Protein AF-A0A0D6LU33-F1 (afdb_monomer_lite)

Secondary structure (DSSP, 8-state):
--SSTT-SPPPHHHHHHHT---HHHHHHHHHTT-----S-S-SS--HHHHHHHHHHTTTSSTT-TTTTSHHHHHHHHHHHHHHHHH-TTT---TTHHHHHHHHHHHH--HHHHHHHHHHHHHHTHHHHSTT-HHHHHHHHHHHHHH-

Radius of gyration: 17.5 Å; chains: 1; bounding box: 53×38×35 Å

Sequence (147 aa):
MCSEFLRSGDSPLQRFVYKGIPAPFRKEIWMRNCAPRGPPTVIAVPLSTVEAIKLDLPRTFPNNRYLQTERSRNALGRILYCLAQHVPSVGYCQGLNFVAGVILLVVKDESKAADLLIQMVKRRQDYYGETMSGLRRDTKVLQKILT

InterPro domains:
  IPR000195 Rab-GAP-TBC domain [PF00566] (48-146)
  IPR000195 Rab-GAP-TBC domain [PS50086] (20-147)
  IPR035969 Rab-GAP-TBC domain superfamily [SSF47923] (13-146)
  IPR050302 Rab GTPase-activating TBC domain-containing protein [PTHR47219] (13-146)

Foldseek 3Di:
DPPPPPPDPDDPVNVVVVVPDPLVCCQVVLLVPLDQLPDFPAPDADPVLLVLLVVCLCVAPVVDPQSVDPVNSVLLSVLLCSLCRRCVQQNDAPPLSNVLVVLCVRNVDSRSSSSSSNVVCVVPVCCRGPVVNVVVVVVVVVVVVVD

Structure (mmCIF, N/CA/C/O backbone):
data_AF-A0A0D6LU33-F1
#
_entry.id   AF-A0A0D6LU33-F1
#
loop_
_atom_site.group_PDB
_atom_site.id
_atom_site.type_symbol
_atom_site.label_atom_id
_atom_site.label_alt_id
_atom_site.label_comp_id
_atom_site.label_asym_id
_atom_site.label_entity_id
_atom_site.label_seq_id
_atom_site.pdbx_PDB_ins_code
_atom_site.Cartn_x
_atom_site.Cartn_y
_atom_site.Cartn_z
_atom_site.occupancy
_atom_site.B_iso_or_equiv
_atom_site.auth_seq_id
_atom_site.auth_comp_id
_atom_site.auth_asym_id
_atom_site.auth_atom_id
_atom_site.pdbx_PDB_model_num
ATOM 1 N N . MET A 1 1 ? -36.364 -11.154 5.653 1.00 35.44 1 MET A N 1
ATOM 2 C CA . MET A 1 1 ? -35.547 -10.041 5.115 1.00 35.44 1 MET A CA 1
ATOM 3 C C . MET A 1 1 ? -34.079 -10.429 4.844 1.00 35.44 1 MET A C 1
ATOM 5 O O . MET A 1 1 ? -33.268 -9.550 4.613 1.00 35.44 1 MET A O 1
ATOM 9 N N . CYS A 1 2 ? -33.726 -11.730 4.828 1.00 31.97 2 CYS A N 1
ATOM 10 C CA . CYS A 1 2 ? -32.367 -12.235 4.537 1.00 31.97 2 CYS A CA 1
ATOM 11 C C . CYS A 1 2 ? -32.277 -13.003 3.199 1.00 31.97 2 CYS A C 1
ATOM 13 O O . CYS A 1 2 ? -31.274 -13.638 2.904 1.00 31.97 2 CYS A O 1
ATOM 15 N N . SER A 1 3 ? -33.338 -12.980 2.388 1.00 32.28 3 SER A N 1
ATOM 16 C CA . SER A 1 3 ? -33.470 -13.785 1.165 1.00 32.28 3 SER A CA 1
ATOM 17 C C . SER A 1 3 ? -33.275 -12.993 -0.134 1.00 32.28 3 SER A C 1
ATOM 19 O O . SER A 1 3 ? -33.318 -13.583 -1.209 1.00 32.28 3 SER A O 1
ATOM 21 N N . GLU A 1 4 ? -33.048 -11.676 -0.063 1.00 35.53 4 GLU A N 1
ATOM 22 C CA . GLU A 1 4 ? -32.925 -10.809 -1.250 1.00 35.53 4 GLU A CA 1
ATOM 23 C C . GLU A 1 4 ? -31.476 -10.508 -1.672 1.00 35.53 4 GLU A C 1
ATOM 25 O O . GLU A 1 4 ? -31.258 -10.060 -2.791 1.00 35.53 4 GLU A O 1
ATOM 30 N N . PHE A 1 5 ? -30.464 -10.835 -0.858 1.00 41.19 5 PHE A N 1
ATOM 31 C CA . PHE A 1 5 ? -29.052 -10.576 -1.200 1.00 41.19 5 PHE A CA 1
ATOM 32 C C . PHE A 1 5 ? -28.387 -11.641 -2.094 1.00 41.19 5 PHE A C 1
ATOM 34 O O . PHE A 1 5 ? -27.254 -11.450 -2.525 1.00 41.19 5 PHE A O 1
ATOM 41 N N . LEU A 1 6 ? -29.074 -12.748 -2.403 1.00 42.22 6 LEU A N 1
ATOM 42 C CA . LEU A 1 6 ? -28.540 -13.852 -3.222 1.00 42.22 6 LEU A CA 1
ATOM 43 C C . LEU A 1 6 ? -29.160 -13.934 -4.628 1.00 42.22 6 LEU A C 1
ATOM 45 O O . LEU A 1 6 ? -29.061 -14.965 -5.291 1.00 42.22 6 LEU A O 1
ATOM 49 N N . ARG A 1 7 ? -29.816 -12.869 -5.107 1.00 43.78 7 ARG A N 1
ATOM 50 C CA . ARG A 1 7 ? -30.444 -12.834 -6.439 1.00 43.78 7 ARG A CA 1
ATOM 51 C C . ARG A 1 7 ? -29.803 -11.804 -7.367 1.00 43.78 7 ARG A C 1
ATOM 53 O O . ARG A 1 7 ? -30.424 -10.831 -7.771 1.00 43.78 7 ARG A O 1
ATOM 60 N N . SER A 1 8 ? -28.576 -12.084 -7.782 1.00 49.22 8 SER A N 1
ATOM 61 C CA . SER A 1 8 ? -28.049 -11.642 -9.077 1.00 49.22 8 SER A CA 1
ATOM 62 C C . SER A 1 8 ? -27.086 -12.721 -9.544 1.00 49.22 8 SER A C 1
ATOM 64 O O . SER A 1 8 ? -26.095 -12.967 -8.863 1.00 49.22 8 SER A O 1
ATOM 66 N N . GLY A 1 9 ? -27.413 -13.423 -10.630 1.00 53.34 9 GLY A N 1
ATOM 67 C CA . GLY A 1 9 ? -26.628 -14.566 -11.091 1.00 53.34 9 GLY A CA 1
ATOM 68 C C . GLY A 1 9 ? -25.160 -14.186 -11.251 1.00 53.34 9 GLY A C 1
ATOM 69 O O . GLY A 1 9 ? -24.853 -13.236 -11.971 1.00 53.34 9 GLY A O 1
ATOM 70 N N . ASP A 1 10 ? -24.275 -14.901 -10.554 1.00 59.78 10 ASP A N 1
ATOM 71 C CA . ASP A 1 10 ? -22.841 -14.659 -10.634 1.00 59.78 10 ASP A CA 1
ATOM 72 C C . ASP A 1 10 ? -22.409 -14.663 -12.099 1.00 59.78 10 ASP A C 1
ATOM 74 O O . ASP A 1 10 ? -22.565 -15.654 -12.823 1.00 59.78 10 ASP A O 1
ATOM 78 N N . SER A 1 11 ? -21.851 -13.542 -12.546 1.00 77.75 11 SER A N 1
ATOM 79 C CA . SER A 1 11 ? -21.229 -13.467 -13.860 1.00 77.75 11 SER A CA 1
ATOM 80 C C . SER A 1 11 ? -20.164 -14.572 -13.974 1.00 77.75 11 SER A C 1
ATOM 82 O O . SER A 1 11 ? -19.483 -14.877 -12.985 1.00 77.75 11 SER A O 1
ATOM 84 N N . PRO A 1 12 ? -19.937 -15.155 -15.168 1.00 81.75 12 PRO A N 1
ATOM 85 C CA . PRO A 1 12 ? -18.856 -16.124 -15.367 1.00 81.75 12 PRO A CA 1
ATOM 86 C C . PRO A 1 12 ? -17.508 -15.631 -14.812 1.00 81.75 12 PRO A C 1
ATOM 88 O O . PRO A 1 12 ? -16.732 -16.411 -14.263 1.00 81.75 12 PRO A O 1
ATOM 91 N N . LEU A 1 13 ? -17.271 -14.315 -14.871 1.00 78.56 13 LEU A N 1
ATOM 92 C CA . LEU A 1 13 ? -16.102 -13.654 -14.298 1.00 78.56 13 LEU A CA 1
ATOM 93 C C . LEU A 1 13 ? -16.002 -13.808 -12.771 1.00 78.56 13 LEU A C 1
ATOM 95 O O . LEU A 1 13 ? -14.935 -14.174 -12.284 1.00 78.56 13 LEU A O 1
ATOM 99 N N . GLN A 1 14 ? -17.080 -13.569 -12.014 1.00 82.19 14 GLN A N 1
ATOM 100 C CA . GLN A 1 14 ? -17.087 -13.748 -10.551 1.00 82.19 14 GLN A CA 1
ATOM 101 C C . GLN A 1 14 ? -16.731 -15.188 -10.177 1.00 82.19 14 GLN A C 1
ATOM 103 O O . GLN A 1 14 ? -15.858 -15.414 -9.337 1.00 82.19 14 GLN A O 1
ATOM 108 N N . ARG A 1 15 ? -17.304 -16.169 -10.887 1.00 86.44 15 ARG A N 1
ATOM 109 C CA . ARG A 1 15 ? -16.987 -17.590 -10.682 1.00 86.44 15 ARG A CA 1
ATOM 110 C C . ARG A 1 15 ? -15.504 -17.901 -10.910 1.00 86.44 15 ARG A C 1
ATOM 112 O O . ARG A 1 15 ? -14.935 -18.710 -10.177 1.00 86.44 15 ARG A O 1
ATOM 119 N N . PHE A 1 16 ? -14.864 -17.276 -11.900 1.00 86.44 16 PHE A N 1
ATOM 120 C CA . PHE A 1 16 ? -13.424 -17.443 -12.127 1.00 86.44 16 PHE A CA 1
ATOM 121 C C . PHE A 1 16 ? -12.571 -16.754 -11.062 1.00 86.44 16 PHE A C 1
ATOM 123 O O . PHE A 1 16 ? -11.568 -17.324 -10.638 1.00 86.44 16 PHE A O 1
ATOM 130 N N . VAL A 1 17 ? -12.980 -15.580 -10.575 1.00 87.81 17 VAL A N 1
ATOM 131 C CA . VAL A 1 17 ? -12.280 -14.895 -9.478 1.00 87.81 17 VAL A CA 1
ATOM 132 C C . VAL A 1 17 ? -12.296 -15.742 -8.202 1.00 87.81 17 VAL A C 1
ATOM 134 O O . VAL A 1 17 ? -11.245 -15.881 -7.576 1.00 87.81 17 VAL A O 1
ATOM 137 N N . TYR A 1 18 ? -13.421 -16.383 -7.860 1.00 87.94 18 TYR A N 1
ATOM 138 C CA . TYR A 1 18 ? -13.516 -17.271 -6.689 1.00 87.94 18 TYR A CA 1
ATOM 139 C C . TYR A 1 18 ? -12.603 -18.500 -6.769 1.00 87.94 18 TYR A C 1
ATOM 141 O O . TYR A 1 18 ? -12.093 -18.952 -5.747 1.00 87.94 18 TYR A O 1
ATOM 149 N N . LYS A 1 19 ? -12.353 -19.024 -7.974 1.00 91.75 19 LYS A N 1
ATOM 150 C CA . LYS A 1 19 ? -11.385 -20.115 -8.191 1.00 91.75 19 LYS A CA 1
ATOM 151 C C . LYS A 1 19 ? -9.926 -19.658 -8.092 1.00 91.75 19 LYS A C 1
ATOM 153 O O . LYS A 1 19 ? -9.026 -20.493 -8.049 1.00 91.75 19 LYS A O 1
ATOM 158 N N . GLY A 1 20 ? -9.695 -18.350 -8.049 1.00 90.62 20 GLY A N 1
ATOM 159 C CA . GLY A 1 20 ? -8.377 -17.743 -8.041 1.00 90.62 20 GLY A CA 1
ATOM 160 C C . GLY A 1 20 ? -7.936 -17.312 -9.436 1.00 90.62 20 GLY A C 1
ATOM 161 O O . GLY A 1 20 ? -8.017 -18.050 -10.415 1.00 90.62 20 GLY A O 1
ATOM 162 N N . ILE A 1 21 ? -7.409 -16.092 -9.510 1.00 92.38 21 ILE A N 1
ATOM 163 C CA . ILE A 1 21 ? -6.859 -15.532 -10.743 1.00 92.38 21 ILE A CA 1
ATOM 164 C C . ILE A 1 21 ? -5.457 -16.131 -10.983 1.00 92.38 21 ILE A C 1
ATOM 166 O O . ILE A 1 21 ? -4.589 -15.990 -10.102 1.00 92.38 21 ILE A O 1
ATOM 170 N N . PRO A 1 22 ? -5.187 -16.755 -12.150 1.00 94.62 22 PRO A N 1
ATOM 171 C CA . PRO A 1 22 ? -3.857 -17.262 -12.477 1.00 94.62 22 PRO A CA 1
ATOM 172 C C . PRO A 1 22 ? -2.811 -16.146 -12.461 1.00 94.62 22 PRO A C 1
ATOM 174 O O . PRO A 1 22 ? -3.087 -15.019 -12.871 1.00 94.62 22 PRO A O 1
ATOM 177 N N . ALA A 1 23 ? -1.598 -16.461 -11.995 1.00 93.50 23 ALA A N 1
ATOM 178 C CA . ALA A 1 23 ? -0.557 -15.465 -11.733 1.00 93.50 23 ALA A CA 1
ATOM 179 C C . ALA A 1 23 ? -0.284 -14.485 -12.899 1.00 93.50 23 ALA A C 1
ATOM 181 O O . ALA A 1 23 ? -0.222 -13.287 -12.615 1.00 93.50 23 ALA A O 1
ATOM 182 N N . PRO A 1 24 ? -0.207 -14.921 -14.177 1.00 95.12 24 PRO A N 1
ATOM 183 C CA . PRO A 1 24 ? 0.044 -14.014 -15.302 1.00 95.12 24 PRO A CA 1
ATOM 184 C C . PRO A 1 24 ? -1.022 -12.922 -15.481 1.00 95.12 24 PRO A C 1
ATOM 186 O O . PRO A 1 24 ? -0.697 -11.809 -15.881 1.00 95.12 24 PRO A O 1
ATOM 189 N N . PHE A 1 25 ? -2.279 -13.207 -15.128 1.00 93.94 25 PHE A N 1
ATOM 190 C CA . PHE A 1 25 ? -3.409 -12.293 -15.335 1.00 93.94 25 PHE A CA 1
ATOM 191 C C . PHE A 1 25 ? -3.706 -11.405 -14.122 1.00 93.94 25 PHE A C 1
ATOM 193 O O . PHE A 1 25 ? -4.499 -10.468 -14.219 1.00 93.94 25 PHE A O 1
ATOM 200 N N . ARG A 1 26 ? -3.082 -11.664 -12.961 1.00 95.00 26 ARG A N 1
ATOM 201 C CA . ARG A 1 26 ? -3.369 -10.917 -11.722 1.00 95.00 26 ARG A CA 1
ATOM 202 C C . ARG A 1 26 ? -3.114 -9.429 -11.878 1.00 95.00 26 ARG A C 1
ATOM 204 O O . ARG A 1 26 ? -3.954 -8.644 -11.466 1.00 95.00 26 ARG A O 1
ATOM 211 N N . LYS A 1 27 ? -1.991 -9.045 -12.494 1.00 95.31 27 LYS A N 1
ATOM 212 C CA . LYS A 1 27 ? -1.653 -7.632 -12.710 1.00 95.31 27 LYS A CA 1
ATOM 213 C C . LYS A 1 27 ? -2.745 -6.916 -13.499 1.00 95.31 27 LYS A C 1
ATOM 215 O O . LYS A 1 27 ? -3.190 -5.854 -13.086 1.00 95.31 27 LYS A O 1
ATOM 220 N N . GLU A 1 28 ? -3.170 -7.494 -14.616 1.00 93.94 28 GLU A N 1
ATOM 221 C CA . GLU A 1 28 ? -4.191 -6.897 -15.475 1.00 93.94 28 GLU A CA 1
ATOM 222 C C . GLU A 1 28 ? -5.533 -6.786 -14.747 1.00 93.94 28 GLU A C 1
ATOM 224 O O . GLU A 1 28 ? -6.135 -5.715 -14.707 1.00 93.94 28 GLU A O 1
ATOM 229 N N . ILE A 1 29 ? -5.966 -7.869 -14.096 1.00 93.31 29 ILE A N 1
ATOM 230 C CA . ILE A 1 29 ? -7.266 -7.916 -13.423 1.00 93.31 29 ILE A CA 1
ATOM 231 C C . ILE A 1 29 ? -7.294 -7.025 -12.176 1.00 93.31 29 ILE A C 1
ATOM 233 O O . ILE A 1 29 ? -8.287 -6.344 -11.950 1.00 93.31 29 ILE A O 1
ATOM 237 N N . TRP A 1 30 ? -6.225 -6.981 -11.377 1.00 94.06 30 TRP A N 1
ATOM 238 C CA . TRP A 1 30 ? -6.157 -6.125 -10.182 1.00 94.06 30 TRP A CA 1
ATOM 239 C C . TRP A 1 30 ? -6.131 -4.642 -10.538 1.00 94.06 30 TRP A C 1
ATOM 241 O O . TRP A 1 30 ? -6.703 -3.826 -9.822 1.00 94.06 30 TRP A O 1
ATOM 251 N N . MET A 1 31 ? -5.490 -4.296 -11.655 1.00 95.75 31 MET A N 1
ATOM 252 C CA . MET A 1 31 ? -5.460 -2.923 -12.150 1.00 95.75 31 MET A CA 1
ATOM 253 C C . MET A 1 31 ? -6.725 -2.549 -12.931 1.00 95.75 31 MET A C 1
ATOM 255 O O . MET A 1 31 ? -6.894 -1.381 -13.289 1.00 95.75 31 MET A O 1
ATOM 259 N N . ARG A 1 32 ? -7.634 -3.501 -13.188 1.00 91.31 32 ARG A N 1
ATOM 260 C CA . ARG A 1 32 ? -8.894 -3.230 -13.880 1.00 91.31 32 ARG A CA 1
ATOM 261 C C . ARG A 1 32 ? -9.713 -2.234 -13.059 1.00 91.31 32 ARG A C 1
ATOM 263 O O . ARG A 1 32 ? -10.054 -2.494 -11.910 1.00 91.31 32 ARG A O 1
ATOM 270 N N . ASN A 1 33 ? -10.038 -1.094 -13.668 1.00 87.44 33 ASN A N 1
ATOM 271 C CA . ASN A 1 33 ? -10.724 0.041 -13.035 1.00 87.44 33 ASN A CA 1
ATOM 272 C C . ASN A 1 33 ? -9.934 0.728 -11.902 1.00 87.44 33 ASN A C 1
ATOM 274 O O . ASN A 1 33 ? -10.519 1.467 -11.105 1.00 87.44 33 ASN A O 1
ATOM 278 N N . CYS A 1 34 ? -8.617 0.520 -11.814 1.00 94.25 34 CYS A N 1
ATOM 279 C CA . CYS A 1 34 ? -7.774 1.300 -10.917 1.00 94.25 34 CYS A CA 1
ATOM 280 C C . CYS A 1 34 ? -7.551 2.688 -11.524 1.00 94.25 34 CYS A C 1
ATOM 282 O O . CYS A 1 34 ? -6.750 2.856 -12.443 1.00 94.25 34 CYS A O 1
ATOM 284 N N . ALA A 1 35 ? -8.283 3.683 -11.024 1.00 92.44 35 ALA A N 1
ATOM 285 C CA . ALA A 1 35 ? -8.108 5.061 -11.463 1.00 92.44 35 ALA A CA 1
ATOM 286 C C . ALA A 1 35 ? -6.746 5.612 -10.995 1.00 92.44 35 ALA A C 1
ATOM 288 O O . ALA A 1 35 ? -6.315 5.268 -9.888 1.00 92.44 35 ALA A O 1
ATOM 289 N N . PRO A 1 36 ? -6.102 6.485 -11.787 1.00 93.56 36 PRO A N 1
ATOM 290 C CA . PRO A 1 36 ? -4.861 7.144 -11.392 1.00 93.56 36 PRO A CA 1
ATOM 291 C C . PRO A 1 36 ? -5.065 7.992 -10.126 1.00 93.56 36 PRO A C 1
ATOM 293 O O . PRO A 1 36 ? -6.124 8.596 -9.940 1.00 93.56 36 PRO A O 1
ATOM 296 N N . ARG A 1 37 ? -4.052 8.047 -9.251 1.00 93.69 37 ARG A N 1
ATOM 297 C CA . ARG A 1 37 ? -4.137 8.699 -7.927 1.00 93.69 37 ARG A CA 1
ATOM 298 C C . ARG A 1 37 ? -4.379 10.214 -7.934 1.00 93.69 37 ARG A C 1
ATOM 300 O O . ARG A 1 37 ? -4.860 10.731 -6.924 1.00 93.69 37 ARG A O 1
ATOM 307 N N . GLY A 1 38 ? -4.101 10.896 -9.047 1.00 93.62 38 GLY A N 1
ATOM 308 C CA . GLY A 1 38 ? -4.132 12.360 -9.143 1.00 93.62 38 GLY A CA 1
ATOM 309 C C . GLY A 1 38 ? -2.932 13.023 -8.449 1.00 93.62 38 GLY A C 1
ATOM 310 O O . GLY A 1 38 ? -1.942 12.344 -8.176 1.00 93.62 38 GLY A O 1
ATOM 311 N N . PRO A 1 39 ? -2.976 14.344 -8.196 1.00 95.88 39 PRO A N 1
ATOM 312 C CA . PRO A 1 39 ? -1.954 15.020 -7.403 1.00 95.88 39 PRO A CA 1
ATOM 313 C C . PRO A 1 39 ? -2.049 14.636 -5.912 1.00 95.88 39 PRO A C 1
ATOM 315 O O . PRO A 1 39 ? -3.131 14.278 -5.432 1.00 95.88 39 PRO A O 1
ATOM 318 N N . PRO A 1 40 ? -0.938 14.736 -5.160 1.00 97.00 40 PRO A N 1
ATOM 319 C CA . PRO A 1 40 ? -0.940 14.483 -3.724 1.00 97.00 40 PRO A CA 1
ATOM 320 C C . PRO A 1 40 ? -1.798 15.510 -2.974 1.00 97.00 40 PRO A C 1
ATOM 322 O O . PRO A 1 40 ? -1.865 16.678 -3.354 1.00 97.00 40 PRO A O 1
ATOM 325 N N . THR A 1 41 ? -2.427 15.083 -1.877 1.00 97.00 41 THR A N 1
ATOM 326 C CA . THR A 1 41 ? -3.198 15.969 -0.989 1.00 97.00 41 THR A CA 1
ATOM 327 C C . THR A 1 41 ? -2.276 16.822 -0.123 1.00 97.00 41 THR A C 1
ATOM 329 O O . THR A 1 41 ? -2.565 17.989 0.120 1.00 97.00 41 THR A O 1
ATOM 332 N N . VAL A 1 42 ? -1.151 16.251 0.316 1.00 95.81 42 VAL A N 1
ATOM 333 C CA . VAL A 1 42 ? -0.086 16.966 1.025 1.00 95.81 42 VAL A CA 1
ATOM 334 C C . VAL A 1 42 ? 1.252 16.741 0.336 1.00 95.81 42 VAL A C 1
ATOM 336 O O . VAL A 1 42 ? 1.560 15.640 -0.120 1.00 95.81 42 VAL A O 1
ATOM 339 N N . ILE A 1 43 ? 2.068 17.792 0.271 1.00 92.44 43 ILE A N 1
ATOM 340 C CA . ILE A 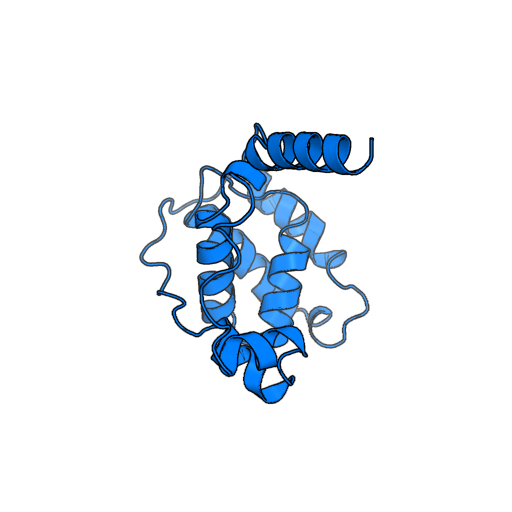1 43 ? 3.394 17.721 -0.353 1.00 92.44 43 ILE A CA 1
ATOM 341 C C . ILE A 1 43 ? 4.379 17.021 0.589 1.00 92.44 43 ILE A C 1
ATOM 343 O O . ILE A 1 43 ? 5.090 16.111 0.167 1.00 92.44 43 ILE A O 1
ATOM 347 N N . ALA A 1 44 ? 4.383 17.407 1.867 1.00 95.00 44 ALA A N 1
ATOM 348 C CA . ALA A 1 44 ? 5.278 16.873 2.884 1.00 95.00 44 ALA A CA 1
ATOM 349 C C . ALA A 1 44 ? 4.534 15.942 3.851 1.00 95.00 44 ALA A C 1
ATOM 351 O O . ALA A 1 44 ? 3.483 16.288 4.386 1.00 95.00 44 ALA A O 1
ATOM 352 N N . VAL A 1 45 ? 5.114 14.766 4.083 1.00 97.19 45 VAL A N 1
ATOM 353 C CA . VAL A 1 45 ? 4.637 13.774 5.055 1.00 97.19 45 VAL A CA 1
ATOM 354 C C . VAL A 1 45 ? 5.358 13.986 6.397 1.00 97.19 45 VAL A C 1
ATOM 356 O O . VAL A 1 45 ? 6.568 14.229 6.377 1.00 97.19 45 VAL A O 1
ATOM 359 N N . PRO A 1 46 ? 4.674 13.870 7.554 1.00 97.00 46 PRO A N 1
ATOM 360 C CA . PRO A 1 46 ? 5.301 14.014 8.870 1.00 97.00 46 PRO A CA 1
ATOM 361 C C . PRO A 1 46 ? 6.500 13.079 9.075 1.00 97.00 46 PRO A C 1
ATOM 363 O O . PRO A 1 46 ? 6.463 11.915 8.672 1.00 97.00 46 PRO A O 1
ATOM 366 N N . LEU A 1 47 ? 7.544 13.556 9.761 1.00 97.31 47 LEU A N 1
ATOM 367 C CA . LEU A 1 47 ? 8.760 12.768 10.015 1.00 97.31 47 LEU A CA 1
ATOM 368 C C . LEU A 1 47 ? 8.467 11.452 10.745 1.00 97.31 47 LEU A C 1
ATOM 370 O O . LEU A 1 47 ? 8.982 10.415 10.341 1.00 97.31 47 LEU A O 1
ATOM 374 N N . SER A 1 48 ? 7.559 11.469 11.723 1.00 96.81 48 SER A N 1
ATOM 375 C CA . SER A 1 48 ? 7.125 10.271 12.453 1.00 96.81 48 SER A CA 1
ATOM 376 C C . SER A 1 48 ? 6.553 9.186 11.533 1.00 96.81 48 SER A C 1
ATOM 378 O O . SER A 1 48 ? 6.813 7.999 11.712 1.00 96.81 48 SER A O 1
ATOM 380 N N . THR A 1 49 ? 5.813 9.586 10.496 1.00 97.44 49 THR A N 1
ATOM 381 C CA . THR A 1 49 ? 5.277 8.672 9.478 1.00 97.44 49 THR A CA 1
ATOM 382 C C . THR A 1 49 ? 6.403 8.088 8.625 1.00 97.44 49 THR A C 1
ATOM 384 O O . THR A 1 49 ? 6.418 6.890 8.345 1.00 97.44 49 THR A O 1
ATOM 387 N N . VAL A 1 50 ? 7.380 8.913 8.236 1.00 98.12 50 VAL A N 1
ATOM 388 C CA . VAL A 1 50 ? 8.552 8.464 7.468 1.00 98.12 50 VAL A CA 1
ATOM 389 C C . VAL A 1 50 ? 9.396 7.471 8.272 1.00 98.12 50 VAL A C 1
ATOM 391 O O . VAL A 1 50 ? 9.848 6.465 7.725 1.00 98.12 50 VAL A O 1
ATOM 394 N N . GLU A 1 51 ? 9.602 7.728 9.560 1.00 98.31 51 GLU A N 1
ATOM 395 C CA . GLU A 1 51 ? 10.334 6.843 10.472 1.00 98.31 51 GLU A CA 1
ATOM 396 C C . GLU A 1 51 ? 9.611 5.511 10.676 1.00 98.31 51 GLU A C 1
ATOM 398 O O . GLU A 1 51 ? 10.239 4.457 10.551 1.00 98.31 51 GLU A O 1
ATOM 403 N N . ALA A 1 52 ? 8.291 5.542 10.883 1.00 98.25 52 ALA A N 1
ATOM 404 C CA . ALA A 1 52 ? 7.474 4.335 10.991 1.00 98.25 52 ALA A CA 1
ATOM 405 C C . ALA A 1 52 ? 7.553 3.472 9.719 1.00 98.25 52 ALA A C 1
ATOM 407 O O . ALA A 1 52 ? 7.741 2.258 9.801 1.00 98.25 52 ALA A O 1
ATOM 408 N N . ILE A 1 53 ? 7.496 4.094 8.534 1.00 98.56 53 ILE A N 1
ATOM 409 C CA . ILE A 1 53 ? 7.694 3.386 7.261 1.00 98.56 53 ILE A CA 1
ATOM 410 C C . ILE A 1 53 ? 9.083 2.740 7.226 1.00 98.56 53 ILE A C 1
ATOM 412 O O . ILE A 1 53 ? 9.193 1.548 6.938 1.00 98.56 53 ILE A O 1
ATOM 416 N N . LYS A 1 54 ? 10.146 3.499 7.528 1.00 98.00 54 LYS A N 1
ATOM 417 C CA . LYS A 1 54 ? 11.535 3.004 7.494 1.00 98.00 54 LYS A CA 1
ATOM 418 C C . LYS A 1 54 ? 11.752 1.811 8.424 1.00 98.00 54 LYS A C 1
ATOM 420 O O . LYS A 1 54 ? 12.427 0.864 8.020 1.00 98.00 54 LYS A O 1
ATOM 425 N N . LEU A 1 55 ? 11.163 1.840 9.619 1.00 98.12 55 LEU A N 1
ATOM 426 C CA . LEU A 1 55 ? 11.233 0.748 10.592 1.00 98.12 55 LEU A CA 1
ATOM 427 C C . LEU A 1 55 ? 10.605 -0.551 10.053 1.00 98.12 55 LEU A C 1
ATOM 429 O O . LEU A 1 55 ? 11.063 -1.652 10.366 1.00 98.12 55 LEU A O 1
ATOM 433 N N . ASP A 1 56 ? 9.598 -0.431 9.189 1.00 98.06 56 ASP A N 1
ATOM 434 C CA . ASP A 1 56 ? 8.830 -1.565 8.676 1.00 98.06 56 ASP A CA 1
ATOM 435 C C . ASP A 1 56 ? 9.414 -2.192 7.408 1.00 98.06 56 ASP A C 1
ATOM 437 O O . ASP A 1 56 ? 9.214 -3.385 7.148 1.00 98.06 56 ASP A O 1
ATOM 441 N N . LEU A 1 57 ? 10.187 -1.433 6.631 1.00 97.38 57 LEU A N 1
ATOM 442 C CA . LEU A 1 57 ? 10.822 -1.924 5.406 1.00 97.38 57 LEU A CA 1
ATOM 443 C C . LEU A 1 57 ? 11.667 -3.202 5.589 1.00 97.38 57 LEU A C 1
ATOM 445 O O . LEU A 1 57 ? 11.441 -4.144 4.823 1.00 97.38 57 LEU A O 1
ATOM 449 N N . PRO A 1 58 ? 12.604 -3.310 6.556 1.00 95.94 58 PRO A N 1
ATOM 450 C CA . PRO A 1 58 ? 13.450 -4.502 6.682 1.00 95.94 58 PRO A CA 1
ATOM 451 C C . PRO A 1 58 ? 12.672 -5.758 7.099 1.00 95.94 58 PRO A C 1
ATOM 453 O O . PRO A 1 58 ? 13.055 -6.866 6.730 1.00 95.94 58 PRO A O 1
ATOM 456 N N . ARG A 1 59 ? 11.554 -5.600 7.820 1.00 95.94 59 ARG A N 1
ATOM 457 C CA . ARG A 1 59 ? 10.699 -6.709 8.279 1.00 95.94 59 ARG A CA 1
ATOM 458 C C . ARG A 1 59 ? 9.604 -7.106 7.279 1.00 95.94 59 ARG A C 1
ATOM 460 O O . ARG A 1 59 ? 8.850 -8.042 7.540 1.00 95.94 59 ARG A O 1
ATOM 467 N N . THR A 1 60 ? 9.507 -6.437 6.127 1.00 97.50 60 THR A N 1
ATOM 468 C CA . THR A 1 60 ? 8.481 -6.725 5.111 1.00 97.50 60 THR A CA 1
ATOM 469 C C . THR A 1 60 ? 8.931 -7.830 4.158 1.00 97.50 60 THR A C 1
ATOM 471 O O . THR A 1 60 ? 9.757 -7.599 3.279 1.00 97.50 60 THR A O 1
ATOM 474 N N . PHE A 1 61 ? 8.353 -9.028 4.300 1.00 97.00 61 PHE A N 1
ATOM 475 C CA . PHE A 1 61 ? 8.694 -10.222 3.508 1.00 97.00 61 PHE A CA 1
ATOM 476 C C . PHE A 1 61 ? 10.215 -10.463 3.407 1.00 97.00 61 PHE A C 1
ATOM 478 O O . PHE A 1 61 ? 10.755 -10.547 2.299 1.00 97.00 61 PHE A O 1
ATOM 485 N N . PRO A 1 62 ? 10.915 -10.612 4.548 1.00 94.94 62 PRO A N 1
ATOM 486 C CA . PRO A 1 62 ? 12.375 -10.589 4.599 1.00 94.94 62 PRO A CA 1
ATOM 487 C C . PRO A 1 62 ? 13.028 -11.727 3.819 1.00 94.94 62 PRO A C 1
ATOM 489 O O . PRO A 1 62 ? 14.180 -11.586 3.453 1.00 94.94 62 PRO A O 1
ATOM 492 N N . ASN A 1 63 ? 12.305 -12.814 3.524 1.00 94.50 63 ASN A N 1
ATOM 493 C CA . ASN A 1 63 ? 12.794 -13.983 2.782 1.00 94.50 63 ASN A CA 1
ATOM 494 C C . ASN A 1 63 ? 12.391 -13.980 1.295 1.00 94.50 63 ASN A C 1
ATOM 496 O O . ASN A 1 63 ? 12.631 -14.949 0.574 1.00 94.50 63 ASN A O 1
ATOM 500 N N . ASN A 1 64 ? 11.736 -12.921 0.810 1.00 96.50 64 ASN A N 1
ATOM 501 C CA . ASN A 1 64 ? 11.319 -12.839 -0.583 1.00 96.50 64 ASN A CA 1
ATOM 502 C C . ASN A 1 64 ? 12.451 -12.289 -1.464 1.00 96.50 64 ASN A C 1
ATOM 504 O O . ASN A 1 64 ? 12.830 -11.126 -1.342 1.00 96.50 64 ASN A O 1
ATOM 508 N N . ARG A 1 65 ? 12.918 -13.095 -2.427 1.00 95.25 65 ARG A N 1
ATOM 509 C CA . ARG A 1 65 ? 14.032 -12.750 -3.332 1.00 95.25 65 ARG A CA 1
ATOM 510 C C . ARG A 1 65 ? 13.877 -11.392 -4.030 1.00 95.25 65 ARG A C 1
ATOM 512 O O . ARG A 1 65 ? 14.863 -10.701 -4.251 1.00 95.25 65 ARG A O 1
ATOM 519 N N . TYR A 1 66 ? 12.655 -10.998 -4.392 1.00 94.88 66 TYR A N 1
ATOM 520 C CA . TYR A 1 66 ? 12.415 -9.719 -5.060 1.00 94.88 66 TYR A CA 1
ATOM 521 C C . TYR A 1 66 ? 12.477 -8.543 -4.073 1.00 94.88 66 TYR A C 1
ATOM 523 O O . TYR A 1 66 ? 13.181 -7.565 -4.328 1.00 94.88 66 TYR A O 1
ATOM 531 N N . LEU A 1 67 ? 11.787 -8.645 -2.931 1.00 93.69 67 LEU A N 1
ATOM 532 C CA . LEU A 1 67 ? 11.712 -7.566 -1.931 1.00 93.69 67 LEU A CA 1
ATOM 533 C C . LEU A 1 67 ? 12.972 -7.427 -1.058 1.00 93.69 67 LEU A C 1
ATOM 535 O O . LEU A 1 67 ? 13.155 -6.399 -0.411 1.00 93.69 67 LEU A O 1
ATOM 539 N N . GLN A 1 68 ? 13.876 -8.407 -1.084 1.00 92.00 68 GLN A N 1
ATOM 540 C CA . GLN A 1 68 ? 15.201 -8.295 -0.468 1.00 92.00 68 GLN A CA 1
ATOM 541 C C . GLN A 1 68 ? 16.140 -7.328 -1.207 1.00 92.00 68 GLN A C 1
ATOM 543 O O . GLN A 1 68 ? 17.108 -6.853 -0.613 1.00 92.00 68 GLN A O 1
ATOM 548 N N . THR A 1 69 ? 15.870 -7.017 -2.478 1.00 94.94 69 THR A N 1
ATOM 549 C CA . THR A 1 69 ? 16.691 -6.063 -3.235 1.00 94.94 69 THR A CA 1
ATOM 550 C C . THR A 1 69 ? 16.505 -4.645 -2.700 1.00 94.94 69 THR A C 1
ATOM 552 O O . THR A 1 69 ? 15.379 -4.212 -2.447 1.00 94.94 69 THR A O 1
ATOM 555 N N . GLU A 1 70 ? 17.597 -3.888 -2.584 1.00 95.00 70 GLU A N 1
ATOM 556 C CA . GLU A 1 70 ? 17.548 -2.490 -2.138 1.00 95.00 70 GLU A CA 1
ATOM 557 C C . GLU A 1 70 ? 16.607 -1.656 -3.019 1.00 95.00 70 GLU A C 1
ATOM 559 O O . GLU A 1 70 ? 15.753 -0.927 -2.517 1.00 95.00 70 GLU A O 1
ATOM 564 N N . ARG A 1 71 ? 16.671 -1.855 -4.343 1.00 96.06 71 ARG A N 1
ATOM 565 C CA . ARG A 1 71 ? 15.778 -1.205 -5.310 1.00 96.06 71 ARG A CA 1
ATOM 566 C C . ARG A 1 71 ? 14.300 -1.418 -4.974 1.00 96.06 71 ARG A C 1
ATOM 568 O O . ARG A 1 71 ? 13.544 -0.447 -4.953 1.00 96.06 71 ARG A O 1
ATOM 575 N N . SER A 1 72 ? 13.885 -2.661 -4.725 1.00 95.75 72 SER A N 1
ATOM 576 C CA . SER A 1 72 ? 12.473 -2.974 -4.458 1.00 95.75 72 SER A CA 1
ATOM 577 C C . SER A 1 72 ? 12.041 -2.539 -3.061 1.00 95.75 72 SER A C 1
ATOM 579 O O . SER A 1 72 ? 10.903 -2.108 -2.890 1.00 95.75 72 SER A O 1
ATOM 581 N N . ARG A 1 73 ? 12.942 -2.581 -2.073 1.00 96.50 73 ARG A N 1
ATOM 582 C CA . ARG A 1 73 ? 12.684 -2.061 -0.722 1.00 96.50 73 ARG A CA 1
ATOM 583 C C . ARG A 1 73 ? 12.509 -0.541 -0.726 1.00 96.50 73 ARG A C 1
ATOM 585 O O . ARG A 1 73 ? 11.582 -0.028 -0.107 1.00 96.50 73 ARG A O 1
ATOM 592 N N . ASN A 1 74 ? 13.334 0.172 -1.490 1.00 97.81 74 ASN A N 1
ATOM 593 C CA . ASN A 1 74 ? 13.201 1.616 -1.670 1.00 97.81 74 ASN A CA 1
ATOM 594 C C . ASN A 1 74 ? 11.914 1.966 -2.436 1.00 97.81 74 ASN A C 1
ATOM 596 O O . ASN A 1 74 ? 11.235 2.927 -2.080 1.00 97.81 74 ASN A O 1
ATOM 600 N N . ALA A 1 75 ? 11.540 1.163 -3.440 1.00 98.44 75 ALA A N 1
ATOM 601 C CA . ALA A 1 75 ? 10.257 1.304 -4.133 1.00 98.44 75 ALA A CA 1
ATOM 602 C C . ALA A 1 75 ? 9.069 1.121 -3.179 1.00 98.44 75 ALA A C 1
ATOM 604 O O . ALA A 1 75 ? 8.146 1.931 -3.182 1.00 98.44 75 ALA A O 1
ATOM 605 N N . LEU A 1 76 ? 9.119 0.111 -2.306 1.00 98.56 76 LEU A N 1
ATOM 606 C CA . LEU A 1 76 ? 8.110 -0.099 -1.269 1.00 98.56 76 LEU A CA 1
ATOM 607 C C . LEU A 1 76 ? 7.992 1.115 -0.333 1.00 98.56 76 LEU A C 1
ATOM 609 O O . LEU A 1 76 ? 6.882 1.567 -0.059 1.00 98.56 76 LEU A O 1
ATOM 613 N N . GLY A 1 77 ? 9.120 1.684 0.103 1.00 98.50 77 GLY A N 1
ATOM 614 C CA . GLY A 1 77 ? 9.132 2.901 0.919 1.00 98.50 77 GLY A CA 1
ATOM 615 C C . GLY A 1 77 ? 8.476 4.093 0.221 1.00 98.50 77 GLY A C 1
ATOM 616 O O . GLY A 1 77 ? 7.650 4.776 0.823 1.00 98.50 77 GLY A O 1
ATOM 617 N N . ARG A 1 78 ? 8.773 4.308 -1.067 1.00 98.62 78 ARG A N 1
ATOM 618 C CA . ARG A 1 78 ? 8.153 5.379 -1.866 1.00 98.62 78 ARG A CA 1
ATOM 619 C C . ARG A 1 78 ? 6.660 5.163 -2.094 1.00 98.62 78 ARG A C 1
ATOM 621 O O . ARG A 1 78 ? 5.910 6.130 -2.035 1.00 98.62 78 ARG A O 1
ATOM 628 N N . ILE A 1 79 ? 6.209 3.922 -2.281 1.00 98.75 79 ILE A N 1
ATOM 629 C CA . ILE A 1 79 ? 4.776 3.589 -2.373 1.00 98.75 79 ILE A CA 1
ATOM 630 C C . ILE A 1 79 ? 4.045 3.975 -1.082 1.00 98.75 79 ILE A C 1
ATOM 632 O O . ILE A 1 79 ? 3.000 4.621 -1.136 1.00 98.75 79 ILE A O 1
ATOM 636 N N . LEU A 1 80 ? 4.600 3.612 0.078 1.00 98.69 80 LEU A N 1
ATOM 637 C CA . LEU A 1 80 ? 4.008 3.926 1.383 1.00 98.69 80 LEU A CA 1
ATOM 638 C C . LEU A 1 80 ? 4.040 5.429 1.685 1.00 98.69 80 LEU A C 1
ATOM 640 O O . LEU A 1 80 ? 3.069 5.977 2.200 1.00 98.69 80 LEU A O 1
ATOM 644 N N . TYR A 1 81 ? 5.119 6.112 1.305 1.00 98.62 81 TYR A N 1
ATOM 645 C CA . TYR A 1 81 ? 5.198 7.569 1.382 1.00 98.62 81 TYR A CA 1
ATOM 646 C C . TYR A 1 81 ? 4.137 8.232 0.493 1.00 98.62 81 TYR A C 1
ATOM 648 O O . TYR A 1 81 ? 3.419 9.127 0.932 1.00 98.62 81 TYR A O 1
ATOM 656 N N . CYS A 1 82 ? 3.984 7.746 -0.742 1.00 98.44 82 CYS A N 1
ATOM 657 C CA . CYS A 1 82 ? 2.980 8.226 -1.684 1.00 98.44 82 CYS A CA 1
ATOM 658 C C . CYS A 1 82 ? 1.560 8.028 -1.136 1.00 98.44 82 CYS A C 1
ATOM 660 O O . CYS A 1 82 ? 0.728 8.925 -1.264 1.00 98.44 82 CYS A O 1
ATOM 662 N N . LEU A 1 83 ? 1.286 6.906 -0.461 1.00 98.50 83 LEU A N 1
ATOM 663 C CA . LEU A 1 83 ? 0.020 6.707 0.242 1.00 98.50 83 LEU A CA 1
ATOM 664 C C . LEU A 1 83 ? -0.228 7.808 1.282 1.00 98.50 83 LEU A C 1
ATOM 666 O O . LEU A 1 83 ? -1.288 8.432 1.250 1.00 98.50 83 LEU A O 1
ATOM 670 N N . ALA A 1 84 ? 0.749 8.078 2.151 1.00 98.19 84 ALA A N 1
ATOM 671 C CA . ALA A 1 84 ? 0.623 9.101 3.188 1.00 98.19 84 ALA A CA 1
ATOM 672 C C . ALA A 1 84 ? 0.401 10.511 2.605 1.00 98.19 84 ALA A C 1
ATOM 674 O O . ALA A 1 84 ? -0.332 11.306 3.189 1.00 98.19 84 ALA A O 1
ATOM 675 N N . GLN A 1 85 ? 0.955 10.802 1.422 1.00 98.44 85 GLN A N 1
ATOM 676 C CA . GLN A 1 85 ? 0.694 12.056 0.704 1.00 98.44 85 GLN A CA 1
ATOM 677 C C . GLN A 1 85 ? -0.746 12.180 0.178 1.00 98.44 85 GLN A C 1
ATOM 679 O O . GLN A 1 85 ? -1.283 13.285 0.111 1.00 98.44 85 GLN A O 1
ATOM 684 N N . HIS A 1 86 ? -1.371 11.076 -0.243 1.00 98.25 86 HIS A N 1
ATOM 685 C CA . HIS A 1 86 ? -2.696 11.085 -0.890 1.00 98.25 86 HIS A CA 1
ATOM 686 C C . HIS A 1 86 ? -3.851 10.766 0.065 1.00 98.25 86 HIS A C 1
ATOM 688 O O . HIS A 1 86 ? -5.012 10.991 -0.284 1.00 98.25 86 HIS A O 1
ATOM 694 N N . VAL A 1 87 ? -3.555 10.198 1.236 1.00 97.19 87 VAL A N 1
ATOM 695 C CA . VAL A 1 87 ? -4.539 9.873 2.276 1.00 97.19 87 VAL A CA 1
ATOM 696 C C . VAL A 1 87 ? -4.004 10.325 3.644 1.00 97.19 87 VAL A C 1
ATOM 698 O O . VAL A 1 87 ? -3.757 9.492 4.517 1.00 97.19 87 VAL A O 1
ATOM 701 N N . PRO A 1 88 ? -3.804 11.641 3.861 1.00 96.06 88 PRO A N 1
ATOM 702 C CA . PRO A 1 88 ? -3.197 12.159 5.090 1.00 96.06 88 PRO A CA 1
ATOM 703 C C . PRO A 1 88 ? -4.021 11.868 6.354 1.00 96.06 88 PRO A C 1
ATOM 705 O O . PRO A 1 88 ? -3.449 11.785 7.432 1.00 96.06 88 PRO A O 1
ATOM 708 N N . SER A 1 89 ? -5.336 11.649 6.228 1.00 93.88 89 SER A N 1
ATOM 709 C CA . SER A 1 89 ? -6.212 11.209 7.329 1.00 93.88 89 SER A CA 1
ATOM 710 C C . SER A 1 89 ? -5.839 9.837 7.900 1.00 93.88 89 SER A C 1
ATOM 712 O O . SER A 1 89 ? -6.163 9.535 9.044 1.00 93.88 89 SER A O 1
ATOM 714 N N . VAL A 1 90 ? -5.188 8.995 7.094 1.00 95.75 90 VAL A N 1
ATOM 715 C CA . VAL A 1 90 ? -4.646 7.694 7.505 1.00 95.75 90 VAL A CA 1
ATOM 716 C C . VAL A 1 90 ? -3.142 7.800 7.756 1.00 95.75 90 VAL A C 1
ATOM 718 O O . VAL A 1 90 ? -2.625 7.166 8.671 1.00 95.75 90 VAL A O 1
ATOM 721 N N . GLY A 1 91 ? -2.427 8.568 6.927 1.00 95.56 91 GLY A N 1
ATOM 722 C CA . GLY A 1 91 ? -0.969 8.631 6.956 1.00 95.56 91 GLY A CA 1
ATOM 723 C C . GLY A 1 91 ? -0.367 7.251 6.685 1.00 95.56 91 GLY A C 1
ATOM 724 O O . GLY A 1 91 ? -0.476 6.724 5.576 1.00 95.56 91 GLY A O 1
ATOM 725 N N . TYR A 1 92 ? 0.242 6.656 7.712 1.00 97.31 92 TYR A N 1
ATOM 726 C CA . TYR A 1 92 ? 0.734 5.280 7.690 1.00 97.31 92 TYR A CA 1
ATOM 727 C C . TYR A 1 92 ? 0.221 4.495 8.901 1.00 97.31 92 TYR A C 1
ATOM 729 O O . TYR A 1 92 ? 0.615 4.745 10.037 1.00 97.31 92 TYR A O 1
ATOM 737 N N . CYS A 1 93 ? -0.620 3.496 8.637 1.00 95.81 93 CYS A N 1
ATOM 738 C CA . CYS A 1 93 ? -1.019 2.489 9.612 1.00 95.81 93 CYS A CA 1
ATOM 739 C C . CYS A 1 93 ? -0.079 1.275 9.520 1.00 95.81 93 CYS A C 1
ATOM 741 O O . CYS A 1 93 ? 0.142 0.727 8.433 1.00 95.81 93 CYS A O 1
ATOM 743 N N . GLN A 1 94 ? 0.459 0.835 10.661 1.00 94.88 94 GLN A N 1
ATOM 744 C CA . GLN A 1 94 ? 1.326 -0.340 10.731 1.00 94.88 94 GLN A CA 1
ATOM 745 C C . GLN A 1 94 ? 0.626 -1.575 10.138 1.00 94.88 94 GLN A C 1
ATOM 747 O O . GLN A 1 94 ? -0.514 -1.889 10.474 1.00 94.88 94 GLN A O 1
ATOM 752 N N . GLY A 1 95 ? 1.331 -2.302 9.269 1.00 95.56 95 GLY A N 1
ATOM 753 C CA . GLY A 1 95 ? 0.798 -3.459 8.541 1.00 95.56 95 GLY A CA 1
ATOM 754 C C . GLY A 1 95 ? 0.498 -3.167 7.068 1.00 95.56 95 GLY A C 1
ATOM 755 O O . GLY A 1 95 ? 0.501 -4.091 6.248 1.00 95.56 95 GLY A O 1
ATOM 756 N N . LEU A 1 96 ? 0.332 -1.893 6.687 1.00 97.81 96 LEU A N 1
ATOM 757 C CA . LEU A 1 96 ? 0.157 -1.504 5.282 1.00 97.81 96 LEU A CA 1
ATOM 758 C C . LEU A 1 96 ? 1.383 -1.825 4.418 1.00 97.81 96 LEU A C 1
ATOM 760 O O . LEU A 1 96 ? 1.235 -2.066 3.220 1.00 97.81 96 LEU A O 1
ATOM 764 N N . ASN A 1 97 ? 2.574 -1.914 5.012 1.00 98.25 97 ASN A N 1
ATOM 765 C CA . ASN A 1 97 ? 3.786 -2.411 4.362 1.00 98.25 97 ASN A CA 1
ATOM 766 C C . ASN A 1 97 ? 3.603 -3.798 3.729 1.00 98.25 97 ASN A C 1
ATOM 76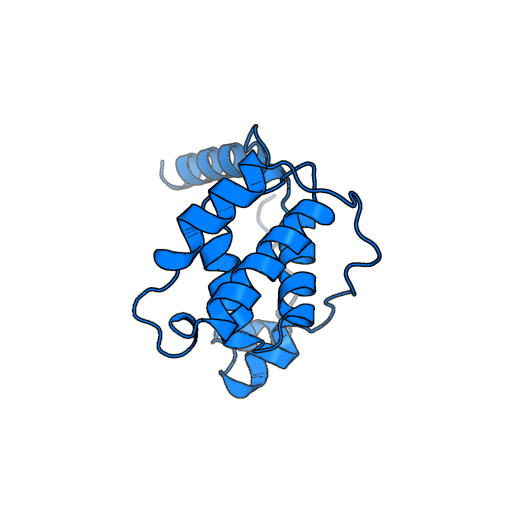8 O O . ASN A 1 97 ? 4.056 -4.020 2.606 1.00 98.25 97 ASN A O 1
ATOM 772 N N . PHE A 1 98 ? 2.897 -4.719 4.390 1.00 98.38 98 PHE A N 1
ATOM 773 C CA . PHE A 1 98 ? 2.647 -6.049 3.832 1.00 98.38 98 PHE A CA 1
ATOM 774 C C . PHE A 1 98 ? 1.645 -6.002 2.677 1.00 98.38 98 PHE A C 1
ATOM 776 O O . PHE A 1 98 ? 1.858 -6.661 1.660 1.00 98.38 98 PHE A O 1
ATOM 783 N N . VAL A 1 99 ? 0.597 -5.180 2.782 1.00 98.12 99 VAL A N 1
ATOM 784 C CA . VAL A 1 99 ? -0.370 -4.981 1.687 1.00 98.12 99 VAL A CA 1
ATOM 785 C C . VAL A 1 99 ? 0.334 -4.397 0.460 1.00 98.12 99 VAL A C 1
ATOM 787 O O . VAL A 1 99 ? 0.247 -4.954 -0.636 1.00 98.12 99 VAL A O 1
ATOM 790 N N . ALA A 1 100 ? 1.109 -3.329 0.657 1.00 98.50 100 ALA A N 1
ATOM 791 C CA . ALA A 1 100 ? 1.919 -2.707 -0.383 1.00 98.50 100 ALA A CA 1
ATOM 792 C C . ALA A 1 100 ? 2.943 -3.689 -0.978 1.00 98.50 100 ALA A C 1
ATOM 794 O O . ALA A 1 100 ? 3.120 -3.734 -2.195 1.00 98.50 100 ALA A O 1
ATOM 795 N N . GLY A 1 101 ? 3.569 -4.527 -0.146 1.00 98.25 101 GLY A N 1
ATOM 796 C CA . GLY A 1 101 ? 4.504 -5.564 -0.578 1.00 98.25 101 GLY A CA 1
ATOM 797 C C . GLY A 1 101 ? 3.855 -6.609 -1.489 1.00 98.25 101 GLY A C 1
ATOM 798 O O . GLY A 1 101 ? 4.412 -6.925 -2.539 1.00 98.25 101 GLY A O 1
ATOM 799 N N . VAL A 1 102 ? 2.658 -7.102 -1.148 1.00 98.19 102 VAL A N 1
ATOM 800 C CA . VAL A 1 102 ? 1.901 -8.040 -2.002 1.00 98.19 102 VAL A CA 1
ATOM 801 C C . VAL A 1 102 ? 1.526 -7.388 -3.329 1.00 98.19 102 VAL A C 1
ATOM 803 O O . VAL A 1 102 ? 1.734 -7.987 -4.387 1.00 98.19 102 VAL A O 1
ATOM 806 N N . ILE A 1 103 ? 1.023 -6.153 -3.292 1.00 98.19 103 ILE A N 1
ATOM 807 C CA . ILE A 1 103 ? 0.680 -5.404 -4.505 1.00 98.19 103 ILE A CA 1
ATOM 808 C C . ILE A 1 103 ? 1.917 -5.238 -5.392 1.00 98.19 103 ILE A C 1
ATOM 810 O O . ILE A 1 103 ? 1.872 -5.570 -6.577 1.00 98.19 103 ILE A O 1
ATOM 814 N N . LEU A 1 104 ? 3.044 -4.800 -4.829 1.00 98.38 104 LEU A N 1
ATOM 815 C CA . LEU A 1 104 ? 4.288 -4.613 -5.573 1.00 98.38 104 LEU A CA 1
ATOM 816 C C . LEU A 1 104 ? 4.808 -5.936 -6.157 1.00 98.38 104 LEU A C 1
ATOM 818 O O . LEU A 1 104 ? 5.300 -5.961 -7.286 1.00 98.38 104 LEU A O 1
ATOM 822 N N . LEU A 1 105 ? 4.656 -7.053 -5.439 1.00 97.56 105 LEU A N 1
ATOM 823 C CA . LEU A 1 105 ? 5.025 -8.380 -5.933 1.00 97.56 105 LEU A CA 1
ATOM 824 C C . LEU A 1 105 ? 4.201 -8.828 -7.142 1.00 97.56 105 LEU A C 1
ATOM 826 O O . LEU A 1 105 ? 4.757 -9.504 -8.007 1.00 97.56 105 LEU A O 1
ATOM 830 N N . VAL A 1 106 ? 2.922 -8.460 -7.208 1.00 97.12 106 VAL A N 1
ATOM 831 C CA . VAL A 1 106 ? 2.025 -8.812 -8.320 1.00 97.12 106 VAL A CA 1
ATOM 832 C C . VAL A 1 106 ? 2.180 -7.847 -9.493 1.00 97.12 106 VAL A C 1
ATOM 834 O O . VAL A 1 106 ? 2.288 -8.272 -10.642 1.00 97.12 106 VAL A O 1
ATOM 837 N N . VAL A 1 107 ? 2.194 -6.545 -9.216 1.00 97.00 107 VAL A N 1
ATOM 838 C CA . VAL A 1 107 ? 2.134 -5.498 -10.243 1.00 97.00 107 VAL A CA 1
ATOM 839 C C . VAL A 1 107 ? 3.513 -5.222 -10.855 1.00 97.00 107 VAL A C 1
ATOM 841 O O . VAL A 1 107 ? 3.598 -4.907 -12.049 1.00 97.00 107 VAL A O 1
ATOM 844 N N . LYS A 1 108 ? 4.592 -5.381 -10.071 1.00 96.00 108 LYS A N 1
ATOM 845 C CA . LYS A 1 108 ? 5.994 -5.151 -10.482 1.00 96.00 108 LYS A CA 1
ATOM 846 C C . LYS A 1 108 ? 6.248 -3.765 -11.094 1.00 96.00 108 LYS A C 1
ATOM 848 O O . LYS A 1 108 ? 7.149 -3.599 -11.908 1.00 96.00 108 LYS A O 1
ATOM 853 N N . ASP A 1 109 ? 5.437 -2.782 -10.719 1.00 97.19 109 ASP A N 1
ATOM 854 C CA . ASP A 1 109 ? 5.496 -1.395 -11.178 1.00 97.19 109 ASP A CA 1
ATOM 855 C C . ASP A 1 109 ? 5.144 -0.505 -9.986 1.00 97.19 109 ASP A C 1
ATOM 857 O O . ASP A 1 109 ? 4.078 -0.659 -9.390 1.00 97.19 109 ASP A O 1
ATOM 861 N N . GLU A 1 110 ? 6.074 0.370 -9.609 1.00 97.94 110 GLU A N 1
ATOM 862 C CA . GLU A 1 110 ? 5.979 1.193 -8.403 1.00 97.94 110 GLU A CA 1
ATOM 863 C C . GLU A 1 110 ? 4.803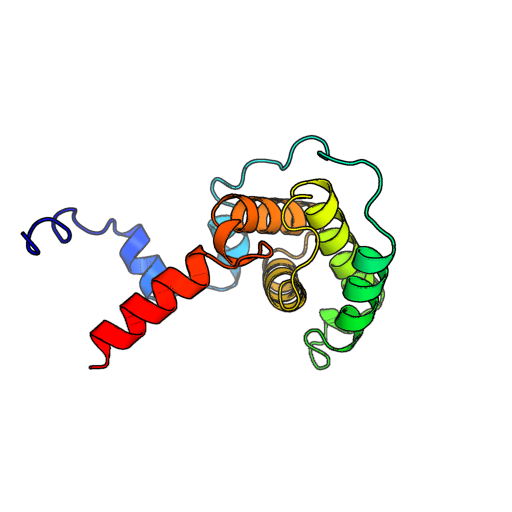 2.173 -8.463 1.00 97.94 110 GLU A C 1
ATOM 865 O O . GLU A 1 110 ? 4.035 2.280 -7.508 1.00 97.94 110 GLU A O 1
ATOM 870 N N . SER A 1 111 ? 4.621 2.843 -9.604 1.00 97.56 111 SER A N 1
ATOM 871 C CA . SER A 1 111 ? 3.571 3.850 -9.769 1.00 97.56 111 SER A CA 1
ATOM 872 C C . SER A 1 111 ? 2.191 3.199 -9.733 1.00 97.56 111 SER A C 1
ATOM 874 O O . SER A 1 111 ? 1.317 3.639 -8.988 1.00 97.56 111 SER A O 1
ATOM 876 N N . LYS A 1 112 ? 2.010 2.097 -10.471 1.00 98.00 112 LYS A N 1
ATOM 877 C CA . LYS A 1 112 ? 0.738 1.359 -10.486 1.00 98.00 112 LYS A CA 1
ATOM 878 C C . LYS A 1 112 ? 0.424 0.719 -9.133 1.00 98.00 112 LYS A C 1
ATOM 880 O O . LYS A 1 112 ? -0.735 0.680 -8.728 1.00 98.00 112 LYS A O 1
ATOM 885 N N . ALA A 1 113 ? 1.445 0.235 -8.425 1.00 98.31 113 ALA A N 1
ATOM 886 C CA . ALA A 1 113 ? 1.281 -0.297 -7.077 1.00 98.31 113 ALA A CA 1
ATOM 887 C C . ALA A 1 113 ? 0.815 0.782 -6.085 1.00 98.31 113 ALA A C 1
ATOM 889 O O . ALA A 1 113 ? -0.067 0.509 -5.269 1.00 98.31 113 ALA A O 1
ATOM 890 N N . ALA A 1 114 ? 1.356 2.002 -6.185 1.00 98.50 114 ALA A N 1
ATOM 891 C CA . ALA A 1 114 ? 0.902 3.137 -5.387 1.00 98.50 114 ALA A CA 1
ATOM 892 C C . ALA A 1 114 ? -0.554 3.511 -5.697 1.00 98.50 114 ALA A C 1
ATOM 894 O O . ALA A 1 114 ? -1.341 3.653 -4.763 1.00 98.50 114 ALA A O 1
ATOM 895 N N . ASP A 1 115 ? -0.934 3.595 -6.979 1.00 98.38 115 ASP A N 1
ATOM 896 C CA . ASP A 1 115 ? -2.325 3.861 -7.381 1.00 98.38 115 ASP A CA 1
ATOM 897 C C . ASP A 1 115 ? -3.292 2.855 -6.751 1.00 98.38 115 ASP A C 1
ATOM 899 O O . ASP A 1 115 ? -4.259 3.248 -6.095 1.00 98.38 115 ASP A O 1
ATOM 903 N N . LEU A 1 116 ? -3.006 1.557 -6.884 1.00 98.31 116 LEU A N 1
ATOM 904 C CA . LEU A 1 116 ? -3.886 0.514 -6.363 1.00 98.31 116 LEU A CA 1
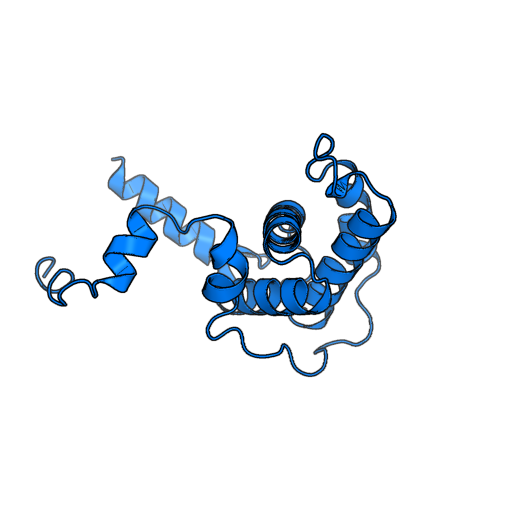ATOM 905 C C . LEU A 1 116 ? -3.999 0.568 -4.835 1.00 98.31 116 LEU A C 1
ATOM 907 O O . LEU A 1 116 ? -5.110 0.507 -4.303 1.00 98.31 116 LEU A O 1
ATOM 911 N N . LEU A 1 117 ? -2.877 0.734 -4.127 1.00 98.38 117 LEU A N 1
ATOM 912 C CA . LEU A 1 117 ? -2.871 0.851 -2.668 1.00 98.38 117 LEU A CA 1
ATOM 913 C C . LEU A 1 117 ? -3.690 2.061 -2.199 1.00 98.38 117 LEU A C 1
ATOM 915 O O . LEU A 1 117 ? -4.527 1.925 -1.306 1.00 98.38 117 LEU A O 1
ATOM 919 N N . ILE A 1 118 ? -3.488 3.225 -2.821 1.00 98.19 118 ILE A N 1
ATOM 920 C CA . ILE A 1 118 ? -4.219 4.456 -2.494 1.00 98.19 118 ILE A CA 1
ATOM 921 C C . ILE A 1 118 ? -5.719 4.245 -2.682 1.00 98.19 118 ILE A C 1
ATOM 923 O O . ILE A 1 118 ? -6.495 4.591 -1.793 1.00 98.19 118 ILE A O 1
ATOM 927 N N . GLN A 1 119 ? -6.145 3.643 -3.793 1.00 97.06 119 GLN A N 1
ATOM 928 C CA . GLN A 1 119 ? -7.567 3.411 -4.051 1.00 97.06 119 GLN A CA 1
ATOM 929 C C . GLN A 1 119 ? -8.185 2.403 -3.076 1.00 97.06 119 GLN A C 1
ATOM 931 O O . GLN A 1 119 ? -9.324 2.591 -2.641 1.00 97.06 119 GLN A O 1
ATOM 936 N N . MET A 1 120 ? -7.445 1.362 -2.688 1.00 96.19 120 MET A N 1
ATOM 937 C CA . MET A 1 120 ? -7.895 0.412 -1.667 1.00 96.19 120 MET A CA 1
ATOM 938 C C . MET A 1 120 ? -8.081 1.092 -0.307 1.00 96.19 120 MET A C 1
ATOM 940 O O . MET A 1 120 ? -9.133 0.937 0.315 1.00 96.19 120 MET A O 1
ATOM 944 N N . VAL A 1 121 ? -7.100 1.887 0.130 1.00 96.94 121 VAL A N 1
ATOM 945 C CA . VAL A 1 121 ? -7.155 2.583 1.424 1.00 96.94 121 VAL A CA 1
ATOM 946 C C . VAL A 1 121 ? -8.216 3.684 1.415 1.00 96.94 121 VAL A C 1
ATOM 948 O O . VAL A 1 121 ? -8.976 3.791 2.374 1.00 96.94 121 VAL A O 1
ATOM 951 N N . LYS A 1 122 ? -8.368 4.443 0.318 1.00 95.56 122 LYS A N 1
ATOM 952 C CA . LYS A 1 122 ? -9.429 5.460 0.180 1.00 95.56 122 LYS A CA 1
ATOM 953 C C . LYS A 1 122 ? -10.832 4.875 0.358 1.00 95.56 122 LYS A C 1
ATOM 955 O O . LYS A 1 122 ? -11.688 5.544 0.926 1.00 95.56 122 LYS A O 1
ATOM 960 N N . ARG A 1 123 ? -11.068 3.635 -0.085 1.00 94.31 123 ARG A N 1
ATOM 961 C CA . ARG A 1 123 ? -12.362 2.944 0.072 1.00 94.31 123 ARG A CA 1
ATOM 962 C C . ARG A 1 123 ? -12.628 2.436 1.491 1.00 94.31 123 ARG A C 1
ATOM 964 O O . ARG A 1 123 ? -13.773 2.116 1.794 1.00 94.31 123 ARG A O 1
ATOM 971 N N . ARG A 1 124 ? -11.597 2.308 2.331 1.00 94.00 124 ARG A N 1
ATOM 972 C CA . ARG A 1 124 ? -11.674 1.738 3.689 1.00 94.00 124 ARG A CA 1
ATOM 973 C C . ARG A 1 124 ? -10.855 2.555 4.690 1.00 94.00 124 ARG A C 1
ATOM 975 O O . ARG A 1 124 ? -10.123 1.997 5.502 1.00 94.00 124 ARG A O 1
ATOM 982 N N . GLN A 1 125 ? -10.950 3.885 4.634 1.00 94.81 125 GLN A N 1
ATOM 983 C CA . GLN A 1 125 ? -10.206 4.758 5.557 1.00 94.81 125 GLN A CA 1
ATOM 984 C C . GLN A 1 125 ? -10.580 4.492 7.021 1.00 94.81 125 GLN A C 1
ATOM 986 O O . GLN A 1 125 ? -9.741 4.591 7.909 1.00 94.81 125 GLN A O 1
ATOM 991 N N . ASP A 1 126 ? -11.818 4.067 7.268 1.00 95.00 126 ASP A N 1
ATOM 992 C CA . ASP A 1 126 ? -12.342 3.681 8.577 1.00 95.00 126 ASP A CA 1
ATOM 993 C C . ASP A 1 126 ? -11.653 2.448 9.196 1.00 95.00 126 ASP A C 1
ATOM 995 O O . ASP A 1 126 ? -11.806 2.213 10.395 1.00 95.00 126 ASP A O 1
ATOM 999 N N . TYR A 1 127 ? -10.879 1.681 8.418 1.00 96.00 127 TYR A N 1
ATOM 1000 C CA . TYR A 1 127 ? -10.069 0.556 8.914 1.00 96.00 127 TYR A CA 1
ATOM 1001 C C . TYR A 1 127 ? -8.698 0.986 9.412 1.00 96.00 127 TYR A C 1
ATOM 1003 O O . TYR A 1 127 ? -8.149 0.338 10.299 1.00 96.00 127 TYR A O 1
ATOM 1011 N N . TYR A 1 128 ? -8.149 2.046 8.824 1.00 94.94 128 TYR A N 1
ATOM 1012 C CA . TYR A 1 128 ? -6.749 2.429 9.000 1.00 94.94 128 TYR A CA 1
ATOM 1013 C C . TYR A 1 128 ? -6.576 3.777 9.706 1.00 94.94 128 TYR A C 1
ATOM 1015 O O . TYR A 1 128 ? -5.459 4.116 10.080 1.00 94.94 128 TYR A O 1
ATOM 1023 N N . GLY A 1 129 ? -7.655 4.543 9.880 1.00 90.38 129 GLY A N 1
ATOM 1024 C CA . GLY A 1 129 ? -7.654 5.772 10.670 1.00 90.38 129 GLY A CA 1
ATOM 1025 C C . GLY A 1 129 ? -7.600 5.505 12.176 1.00 90.38 129 GLY A C 1
ATOM 1026 O O . GLY A 1 129 ? -7.862 4.395 12.637 1.00 90.38 129 GLY A O 1
ATOM 1027 N N . GLU A 1 130 ? -7.327 6.553 12.952 1.00 90.38 130 GLU A N 1
ATOM 1028 C CA . GLU A 1 130 ? -7.034 6.483 14.395 1.00 90.38 130 GLU A CA 1
ATOM 1029 C C . GLU A 1 130 ? -8.094 5.745 15.226 1.00 90.38 130 GLU A C 1
ATOM 1031 O O . GLU A 1 130 ? -7.776 4.982 16.134 1.00 90.38 130 GLU A O 1
ATOM 1036 N N . THR A 1 131 ? -9.376 5.938 14.908 1.00 93.38 131 THR A N 1
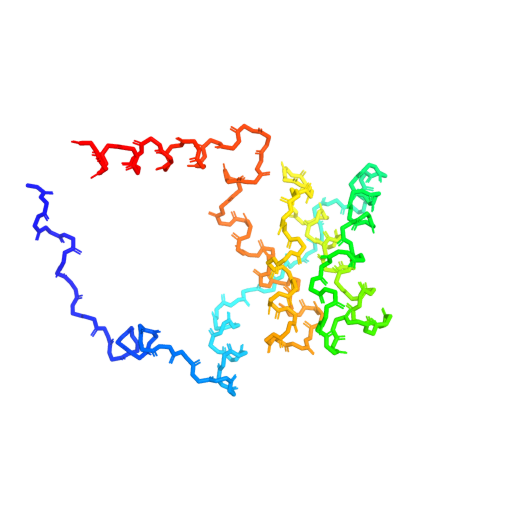ATOM 1037 C CA . THR A 1 131 ? -10.476 5.312 15.660 1.00 93.38 131 THR A CA 1
ATOM 1038 C C . THR A 1 131 ? -10.722 3.852 15.280 1.00 93.38 131 THR A C 1
ATOM 1040 O O . THR A 1 131 ? -11.431 3.147 16.010 1.00 93.38 131 THR A O 1
ATOM 1043 N N . MET A 1 132 ? -10.191 3.417 14.127 1.00 94.12 132 MET A N 1
ATOM 1044 C CA . MET A 1 132 ? -10.421 2.111 13.499 1.00 94.12 132 MET A CA 1
ATOM 1045 C C . MET A 1 132 ? -11.902 1.692 13.528 1.00 94.12 132 MET A C 1
ATOM 1047 O O . MET A 1 132 ? -12.247 0.544 13.820 1.00 94.12 132 MET A O 1
ATOM 1051 N N . SER A 1 133 ? -12.809 2.649 13.306 1.00 95.94 133 SER A N 1
ATOM 1052 C CA . SER A 1 133 ? -14.248 2.462 13.524 1.00 95.94 133 SER A CA 1
ATOM 1053 C C . SER A 1 133 ? -14.847 1.344 12.664 1.00 95.94 133 SER A C 1
ATOM 1055 O O . SER A 1 133 ? -15.693 0.591 13.154 1.00 95.94 133 SER A O 1
ATOM 1057 N N . GLY A 1 134 ? -14.370 1.184 11.427 1.00 95.88 134 GLY A N 1
ATOM 1058 C CA . GLY A 1 134 ? -14.756 0.101 10.524 1.00 95.88 134 GLY A CA 1
ATOM 1059 C C . GLY A 1 134 ? -14.337 -1.264 11.052 1.00 95.88 134 GLY A C 1
ATOM 1060 O O . GLY A 1 134 ? -15.171 -2.155 11.202 1.00 95.88 134 GLY A O 1
ATOM 1061 N N . LEU A 1 135 ? -13.067 -1.394 11.443 1.00 95.81 135 LEU A N 1
ATOM 1062 C CA . LEU A 1 135 ? -12.542 -2.625 12.032 1.00 95.81 135 LEU A CA 1
ATOM 1063 C C . LEU A 1 135 ? -13.313 -3.006 13.300 1.00 95.81 135 LEU A C 1
ATOM 1065 O O . LEU A 1 135 ? -13.749 -4.143 13.442 1.00 95.81 135 LEU A O 1
ATOM 1069 N N . ARG A 1 136 ? -13.540 -2.051 14.211 1.00 96.88 136 ARG A N 1
ATOM 1070 C CA . ARG A 1 136 ? -14.286 -2.301 15.456 1.00 96.88 136 ARG A CA 1
ATOM 1071 C C . ARG A 1 136 ? -15.727 -2.734 15.187 1.00 96.88 136 ARG A C 1
ATOM 1073 O O . ARG A 1 136 ? -16.252 -3.560 15.934 1.00 96.88 136 ARG A O 1
ATOM 1080 N N . ARG A 1 137 ? -16.374 -2.178 14.156 1.00 97.12 137 ARG A N 1
ATOM 1081 C CA . ARG A 1 137 ? -17.722 -2.582 13.730 1.00 97.12 137 ARG A CA 1
ATOM 1082 C C . ARG A 1 137 ? -17.720 -4.034 13.258 1.00 97.12 137 ARG A C 1
ATOM 1084 O O . ARG A 1 137 ? -18.504 -4.825 13.779 1.00 97.12 137 ARG A O 1
ATOM 1091 N N . ASP A 1 138 ? -16.819 -4.390 12.351 1.00 97.06 138 ASP A N 1
ATOM 1092 C CA . ASP A 1 138 ? -16.756 -5.742 11.793 1.00 97.06 138 ASP A CA 1
ATOM 1093 C C . ASP A 1 138 ? -16.330 -6.785 12.826 1.00 97.06 138 ASP A C 1
ATOM 1095 O O . ASP A 1 138 ? -16.893 -7.874 12.841 1.00 97.06 138 ASP A O 1
ATOM 1099 N N . THR A 1 139 ? -15.432 -6.451 13.757 1.00 97.19 139 THR A N 1
ATOM 1100 C CA . THR A 1 139 ? -15.088 -7.346 14.874 1.00 97.19 139 THR A CA 1
ATOM 1101 C C . THR A 1 139 ? -16.316 -7.675 15.725 1.00 97.19 139 THR A C 1
ATOM 1103 O O . THR A 1 139 ? -16.499 -8.827 16.111 1.00 97.19 139 THR A O 1
ATOM 1106 N N . LYS A 1 140 ? -17.204 -6.702 15.982 1.00 97.25 140 LYS A N 1
ATOM 1107 C CA . LYS A 1 140 ? -18.464 -6.954 16.706 1.00 97.25 140 LYS A CA 1
ATOM 1108 C C . LYS A 1 140 ? -19.431 -7.821 15.901 1.00 97.25 140 LYS A C 1
ATOM 1110 O O . LYS A 1 140 ? -20.119 -8.652 16.485 1.00 97.25 140 LYS A O 1
ATOM 1115 N N . VAL A 1 141 ? -19.512 -7.623 14.584 1.00 97.81 141 VAL A N 1
ATOM 1116 C CA . VAL A 1 141 ? -20.333 -8.472 13.704 1.00 97.81 141 VAL A CA 1
ATOM 1117 C C . VAL A 1 141 ? -19.792 -9.899 13.698 1.00 97.81 141 VAL A C 1
ATOM 1119 O O . VAL A 1 141 ? -20.562 -10.830 13.901 1.00 97.81 141 VAL A O 1
ATOM 1122 N N . LEU A 1 142 ? -18.477 -10.069 13.551 1.00 97.62 142 LEU A N 1
ATOM 1123 C CA . LEU A 1 142 ? -17.817 -11.369 13.606 1.00 97.62 142 LEU A CA 1
ATOM 1124 C C . LEU A 1 142 ? -18.070 -12.067 14.943 1.00 97.62 142 LEU A C 1
ATOM 1126 O O . LEU A 1 142 ? -18.444 -13.234 14.950 1.00 97.62 142 LEU A O 1
ATOM 1130 N N . GLN A 1 143 ? -17.942 -11.347 16.061 1.00 97.56 143 GLN A N 1
ATOM 1131 C CA . GLN A 1 143 ? -18.243 -11.888 17.385 1.00 97.56 143 GLN A CA 1
ATOM 1132 C C . GLN A 1 143 ? -19.676 -12.429 17.457 1.00 97.56 143 GLN A C 1
ATOM 1134 O O . GLN A 1 143 ? -19.862 -13.540 17.929 1.00 97.56 143 GLN A O 1
ATOM 1139 N N . LYS A 1 144 ? -20.661 -11.696 16.920 1.00 97.12 144 LYS A N 1
ATOM 1140 C CA . LYS A 1 144 ? -22.064 -12.141 16.867 1.00 97.12 144 LYS A CA 1
ATOM 1141 C C . LYS A 1 144 ? -22.320 -13.330 15.939 1.00 97.12 144 LYS A C 1
ATOM 1143 O O . LYS A 1 144 ? -23.338 -13.981 16.091 1.00 97.12 14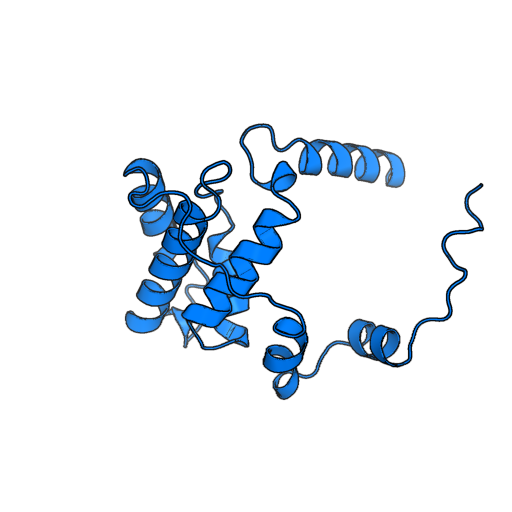4 LYS A O 1
ATOM 1148 N N . ILE A 1 145 ? -21.472 -13.566 14.938 1.00 97.56 145 ILE A N 1
ATOM 1149 C CA . ILE A 1 145 ? -21.590 -14.739 14.056 1.00 97.56 145 ILE A CA 1
ATOM 1150 C C . ILE A 1 145 ? -21.024 -15.987 14.747 1.00 97.56 145 ILE A C 1
ATOM 1152 O O . ILE A 1 145 ? -21.454 -17.099 14.458 1.00 97.56 145 ILE A O 1
ATOM 1156 N N . LEU A 1 146 ? -20.050 -15.802 15.642 1.00 95.44 146 LEU A N 1
ATOM 1157 C CA . LEU A 1 146 ? -19.389 -16.885 16.369 1.00 95.44 146 LEU A CA 1
ATOM 1158 C C . LEU A 1 146 ? -20.101 -17.279 17.675 1.00 95.44 146 LEU A C 1
ATOM 1160 O O . LEU A 1 146 ? -19.764 -18.320 18.234 1.00 95.44 146 LEU A O 1
ATOM 1164 N N . THR A 1 147 ? -21.034 -16.456 18.164 1.00 87.75 147 THR A N 1
ATOM 1165 C CA . THR A 1 147 ? -21.844 -16.688 19.376 1.00 87.75 147 THR A CA 1
ATOM 1166 C C . THR A 1 147 ? -23.297 -16.932 19.021 1.00 87.75 147 THR A C 1
ATOM 1168 O O . THR A 1 147 ? -23.871 -17.910 19.537 1.00 87.75 147 THR A O 1
#

pLDDT: mean 91.77, std 14.0, range [31.97, 98.75]

Organism: NCBI:txid53326